Protein AF-A0A453LE48-F1 (afdb_monomer_lite)

Foldseek 3Di:
DCCVPPVPVLVVVLVVLVVVLVVCVVDAWALVVDVVSVVVCPPPHHADLGCLLVSLVSLLVSCVSPVDCVSVVVCVVCVVVSCLVPPDCDDDPNDCNVVSVVSVVVVVVVDPDDPDDD

Sequence (118 aa):
VFRDGDREYAELLLDSAKKAFEFADSHRGAYSDDMDLRAGGCPFYCDFNGYQDELLWGAAWLRRASGDDTFREYIQNNGKTLGAEDSINEFGWDNKHAGLNVLISKVQKLLPSTLFHF

Secondary structure (DSSP, 8-state):
-GGGT-HHHHHHHHHHHHHHHHHHHHS-S-GGGSHHHHHHHTTTS--SS-SHHHHHHHHHHHHHHH--THHHHHHHHHTTTTTTT------SSS--HHHHHHHHHHHHTTS-S-S---

Structure (mmCIF, N/CA/C/O backbone):
data_AF-A0A453LE48-F1
#
_entry.id   AF-A0A453LE48-F1
#
loop_
_atom_site.group_PDB
_atom_site.id
_atom_site.type_symbol
_atom_site.label_atom_id
_atom_site.label_alt_id
_atom_site.label_comp_id
_atom_site.label_asym_id
_atom_site.label_entity_id
_atom_site.label_seq_id
_atom_site.pdbx_PDB_ins_code
_atom_site.Cartn_x
_atom_site.Cartn_y
_atom_site.Cartn_z
_atom_site.occupancy
_atom_site.B_iso_or_equiv
_atom_site.auth_seq_id
_atom_site.auth_comp_id
_atom_site.auth_asym_id
_atom_site.auth_atom_id
_atom_site.pdbx_PDB_model_num
ATOM 1 N N . VAL A 1 1 ? -17.922 1.192 0.971 1.00 95.00 1 VAL A N 1
ATOM 2 C CA . VAL A 1 1 ? -18.620 0.593 -0.186 1.00 95.00 1 VAL A CA 1
ATOM 3 C C . VAL A 1 1 ? -19.479 -0.564 0.290 1.00 95.00 1 VAL A C 1
ATOM 5 O O . VAL A 1 1 ? -20.659 -0.339 0.471 1.00 95.00 1 VAL A O 1
ATOM 8 N N . PHE A 1 2 ? -18.913 -1.731 0.608 1.00 97.38 2 PHE A N 1
ATOM 9 C CA . PHE A 1 2 ? -19.718 -2.911 0.965 1.00 97.38 2 PHE A CA 1
ATOM 10 C C . PHE A 1 2 ? -20.222 -2.955 2.409 1.00 97.38 2 PHE A C 1
ATOM 12 O O . PHE A 1 2 ? -21.187 -3.649 2.668 1.00 97.38 2 PHE A O 1
ATOM 19 N N . ARG A 1 3 ? -19.644 -2.174 3.330 1.00 95.12 3 ARG A N 1
ATOM 20 C CA . ARG A 1 3 ? -19.969 -2.223 4.768 1.00 95.12 3 ARG A CA 1
ATOM 21 C C . ARG A 1 3 ? -21.468 -2.245 5.099 1.00 95.12 3 ARG A C 1
ATOM 23 O O . ARG A 1 3 ? -21.854 -2.988 5.993 1.00 95.12 3 ARG A O 1
ATOM 30 N N . ASP A 1 4 ? -22.274 -1.453 4.393 1.00 96.56 4 ASP A N 1
ATOM 31 C CA . ASP A 1 4 ? -23.707 -1.311 4.684 1.00 96.56 4 ASP A CA 1
ATOM 32 C C . ASP A 1 4 ? -24.583 -2.310 3.905 1.00 96.56 4 ASP A C 1
ATOM 34 O O . ASP A 1 4 ? -25.720 -2.555 4.296 1.00 96.56 4 ASP A O 1
ATOM 38 N N . GLY A 1 5 ? -24.071 -2.881 2.807 1.00 97.31 5 GLY A N 1
ATOM 39 C CA . GLY A 1 5 ? -24.812 -3.810 1.942 1.00 97.31 5 GLY A CA 1
ATOM 40 C C . GLY A 1 5 ? -24.450 -5.282 2.147 1.00 97.31 5 GLY A C 1
ATOM 41 O O . GLY A 1 5 ? -25.304 -6.147 1.996 1.00 97.31 5 GLY A O 1
ATOM 42 N N . ASP A 1 6 ? -23.198 -5.556 2.507 1.00 98.12 6 ASP A N 1
ATOM 43 C CA . ASP A 1 6 ? -22.658 -6.881 2.793 1.00 98.12 6 ASP A CA 1
ATOM 44 C C . ASP A 1 6 ? -21.465 -6.747 3.751 1.00 98.12 6 ASP A C 1
ATOM 46 O O . ASP A 1 6 ? -20.325 -6.453 3.365 1.00 98.12 6 ASP A O 1
ATOM 50 N N . ARG A 1 7 ? -21.755 -6.900 5.044 1.00 97.69 7 ARG A N 1
ATOM 51 C CA . ARG A 1 7 ? -20.763 -6.688 6.098 1.00 97.69 7 ARG A CA 1
ATOM 52 C C . ARG A 1 7 ? -19.733 -7.811 6.167 1.00 97.69 7 ARG A C 1
ATOM 54 O O . ARG A 1 7 ? -18.561 -7.511 6.365 1.00 97.69 7 ARG A O 1
ATOM 61 N N . GLU A 1 8 ? -20.150 -9.056 5.959 1.00 98.38 8 GLU A N 1
ATOM 62 C CA . GLU A 1 8 ? -19.253 -10.215 5.981 1.00 98.38 8 GLU A CA 1
ATOM 63 C C . GLU A 1 8 ? -18.238 -10.126 4.836 1.00 98.38 8 GLU A C 1
ATOM 65 O O . GLU A 1 8 ? -17.033 -10.260 5.052 1.00 98.38 8 GLU A O 1
ATOM 70 N N . TYR A 1 9 ? -18.694 -9.765 3.634 1.00 98.38 9 TYR A N 1
ATOM 71 C CA . TYR A 1 9 ? -17.788 -9.546 2.513 1.00 98.38 9 TYR A CA 1
ATOM 72 C C . TYR A 1 9 ? -16.849 -8.352 2.744 1.00 98.38 9 TYR A C 1
ATOM 74 O O . TYR A 1 9 ? -15.662 -8.413 2.421 1.00 98.38 9 TYR A O 1
ATOM 82 N N . ALA A 1 10 ? -17.342 -7.263 3.345 1.00 98.50 10 ALA A N 1
ATOM 83 C CA . ALA A 1 10 ? -16.499 -6.120 3.689 1.00 98.50 10 ALA A CA 1
ATOM 84 C C . ALA A 1 10 ? -15.397 -6.474 4.708 1.00 98.50 10 ALA A C 1
ATOM 86 O O . ALA A 1 10 ? -14.279 -5.968 4.585 1.00 98.50 10 ALA A O 1
ATOM 87 N N . GLU A 1 11 ? -15.703 -7.320 5.694 1.00 98.25 11 GLU A N 1
ATOM 88 C CA . GLU A 1 11 ? -14.741 -7.829 6.679 1.00 98.25 11 GLU A CA 1
ATOM 89 C C . GLU A 1 11 ? -13.699 -8.739 6.004 1.00 98.25 11 GLU A C 1
ATOM 91 O O . GLU A 1 11 ? -12.499 -8.509 6.165 1.00 98.25 11 GLU A O 1
ATOM 96 N N . LEU A 1 12 ? -14.127 -9.656 5.127 1.00 98.56 12 LEU A N 1
ATOM 97 C CA . LEU A 1 12 ? -13.228 -10.506 4.334 1.00 98.56 12 LEU A CA 1
ATOM 98 C C . LEU A 1 12 ? -12.238 -9.695 3.478 1.00 98.56 12 LEU A C 1
ATOM 100 O O . LEU A 1 12 ? -11.046 -10.022 3.409 1.00 98.56 12 LEU A O 1
ATOM 104 N N . LEU A 1 13 ? -12.717 -8.633 2.822 1.00 98.62 13 LEU A N 1
ATOM 105 C CA . LEU A 1 13 ? -11.871 -7.744 2.022 1.00 98.62 13 LEU A CA 1
ATOM 106 C C . LEU A 1 13 ? -10.863 -6.986 2.891 1.00 98.62 13 LEU A C 1
ATOM 108 O O . LEU A 1 13 ? -9.701 -6.858 2.502 1.00 98.62 13 LEU A O 1
ATOM 112 N N . LEU A 1 14 ? -11.286 -6.492 4.058 1.00 98.56 14 LEU A N 1
ATOM 113 C CA . LEU A 1 14 ? -10.400 -5.773 4.972 1.00 98.56 14 LEU A CA 1
ATOM 114 C C . LEU A 1 14 ? -9.291 -6.683 5.514 1.00 98.56 14 LEU A C 1
ATOM 116 O O . LEU A 1 14 ? -8.131 -6.274 5.538 1.00 98.56 14 LEU A O 1
ATOM 120 N N . ASP A 1 15 ? -9.623 -7.913 5.901 1.00 98.62 15 ASP A N 1
ATOM 121 C CA . ASP A 1 15 ? -8.641 -8.877 6.403 1.00 98.62 15 ASP A CA 1
ATOM 122 C C . ASP A 1 15 ? -7.646 -9.296 5.319 1.00 98.62 15 ASP A C 1
ATOM 124 O O . ASP A 1 15 ? -6.440 -9.368 5.564 1.00 98.62 15 ASP A O 1
ATOM 128 N N . SER A 1 16 ? -8.130 -9.513 4.095 1.00 98.62 16 SER A N 1
ATOM 129 C CA . SER A 1 16 ? -7.270 -9.787 2.939 1.00 98.62 16 SER A CA 1
ATOM 130 C C . SER A 1 16 ? -6.324 -8.618 2.646 1.00 98.62 16 SER A C 1
ATOM 132 O O . SER A 1 16 ? -5.133 -8.829 2.422 1.00 98.62 16 SER A O 1
ATOM 134 N N . ALA A 1 17 ? -6.827 -7.381 2.709 1.00 98.69 17 ALA A N 1
ATOM 135 C CA . ALA A 1 17 ? -6.023 -6.184 2.481 1.00 98.69 17 ALA A CA 1
ATOM 136 C C . ALA A 1 17 ? -4.925 -6.003 3.543 1.00 98.69 17 ALA A C 1
ATOM 138 O O . ALA A 1 17 ? -3.800 -5.648 3.199 1.00 98.69 17 ALA A O 1
ATOM 139 N N . LYS A 1 18 ? -5.219 -6.293 4.819 1.00 98.75 18 LYS A N 1
ATOM 140 C CA . LYS A 1 18 ? -4.216 -6.262 5.896 1.00 98.75 18 LYS A CA 1
ATOM 141 C C . LYS A 1 18 ? -3.085 -7.262 5.651 1.00 98.75 18 LYS A C 1
ATOM 143 O O . LYS A 1 18 ? -1.926 -6.885 5.766 1.00 98.75 18 LYS A O 1
ATOM 148 N N . LYS A 1 19 ? -3.411 -8.498 5.253 1.00 98.75 19 LYS A N 1
ATOM 149 C CA . LYS A 1 19 ? -2.409 -9.532 4.931 1.00 98.75 19 LYS A CA 1
ATOM 150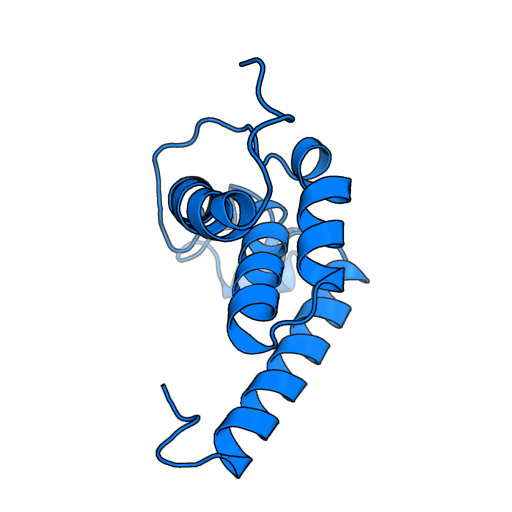 C C . LYS A 1 19 ? -1.534 -9.139 3.742 1.00 98.75 19 LYS A C 1
ATOM 152 O O . LYS A 1 19 ? -0.326 -9.332 3.783 1.00 98.75 19 LYS A O 1
ATOM 157 N N . ALA A 1 20 ? -2.135 -8.575 2.693 1.00 98.62 20 ALA A N 1
ATOM 158 C CA . ALA A 1 20 ? -1.390 -8.098 1.529 1.00 98.62 20 ALA A CA 1
ATOM 159 C C . ALA A 1 20 ? -0.424 -6.960 1.900 1.00 98.62 20 ALA A C 1
ATOM 161 O O . ALA A 1 20 ? 0.721 -6.958 1.458 1.00 98.62 20 ALA A O 1
ATOM 162 N N . PHE A 1 21 ? -0.868 -6.025 2.745 1.00 98.56 21 PHE A N 1
ATOM 163 C CA . PHE A 1 21 ? -0.017 -4.950 3.248 1.00 98.56 21 PHE A CA 1
ATOM 164 C C . PHE A 1 21 ? 1.125 -5.472 4.123 1.00 98.56 21 PHE A C 1
ATOM 166 O O . PHE A 1 21 ? 2.266 -5.084 3.913 1.00 98.56 21 PHE A O 1
ATOM 173 N N . GLU A 1 22 ? 0.839 -6.375 5.064 1.00 98.44 22 GLU A N 1
ATOM 174 C CA . GLU A 1 22 ? 1.862 -6.995 5.913 1.00 98.44 22 GLU A CA 1
ATOM 175 C C . GLU A 1 22 ? 2.916 -7.724 5.074 1.00 98.44 22 GLU A C 1
ATOM 177 O O . GLU A 1 22 ? 4.113 -7.579 5.319 1.00 98.44 22 GLU A O 1
ATOM 182 N N . PHE A 1 23 ? 2.491 -8.459 4.045 1.00 98.31 23 PHE A N 1
ATOM 183 C CA . PHE A 1 23 ? 3.404 -9.095 3.101 1.00 98.31 23 PHE A CA 1
ATOM 184 C C . PHE A 1 23 ? 4.300 -8.069 2.390 1.00 98.31 23 PHE A C 1
ATOM 186 O O . PHE A 1 23 ? 5.519 -8.228 2.403 1.00 98.31 23 PHE A O 1
ATOM 193 N N . ALA A 1 24 ? 3.716 -7.006 1.828 1.00 97.81 24 ALA A N 1
ATOM 194 C CA . ALA A 1 24 ? 4.462 -5.969 1.116 1.00 97.81 24 ALA A CA 1
ATOM 195 C C . ALA A 1 24 ? 5.447 -5.216 2.028 1.00 97.81 24 ALA A C 1
ATOM 197 O O . ALA A 1 24 ? 6.584 -4.957 1.642 1.00 97.81 24 ALA A O 1
ATOM 198 N N . ASP A 1 25 ? 5.037 -4.892 3.256 1.00 97.56 25 ASP A N 1
ATOM 199 C CA . ASP A 1 25 ? 5.878 -4.158 4.204 1.00 97.56 25 ASP A CA 1
ATOM 200 C C . ASP A 1 25 ? 7.010 -5.016 4.789 1.00 97.56 25 ASP A C 1
ATOM 202 O O . ASP A 1 25 ? 8.088 -4.496 5.083 1.00 97.56 25 ASP A O 1
ATOM 206 N N . SER A 1 26 ? 6.792 -6.328 4.929 1.00 97.81 26 SER A N 1
ATOM 207 C CA . SER A 1 26 ? 7.813 -7.278 5.397 1.00 97.81 26 SER A CA 1
ATOM 208 C C . SER A 1 26 ? 8.798 -7.709 4.303 1.00 97.81 26 SER A C 1
ATOM 210 O O . SER A 1 26 ? 9.924 -8.088 4.623 1.00 97.81 26 SER A O 1
ATOM 212 N N . HIS A 1 27 ? 8.412 -7.613 3.028 1.00 96.62 27 HIS A N 1
ATOM 213 C CA . HIS A 1 27 ? 9.219 -8.008 1.867 1.00 96.62 27 HIS A CA 1
ATOM 214 C C . HIS A 1 27 ? 9.354 -6.840 0.888 1.00 96.62 27 HIS A C 1
ATOM 216 O O . HIS A 1 27 ? 8.818 -6.852 -0.217 1.00 96.62 27 HIS A O 1
ATOM 222 N N . ARG A 1 28 ? 10.066 -5.802 1.326 1.00 95.44 28 ARG A N 1
ATOM 223 C CA . ARG A 1 28 ? 10.190 -4.548 0.583 1.00 95.44 28 ARG A CA 1
ATOM 224 C C . ARG A 1 28 ? 11.069 -4.693 -0.662 1.00 95.44 28 ARG A C 1
ATOM 226 O O . ARG A 1 28 ? 12.222 -5.110 -0.560 1.00 95.44 28 ARG A O 1
ATOM 233 N N . GLY A 1 29 ? 10.538 -4.273 -1.803 1.00 94.69 29 GLY A N 1
ATOM 234 C CA . GLY A 1 29 ? 11.211 -4.274 -3.099 1.00 94.69 29 GLY A CA 1
ATOM 235 C C . GLY A 1 29 ? 10.228 -3.921 -4.208 1.00 94.69 29 GLY A C 1
ATOM 236 O O . GLY A 1 29 ? 9.026 -4.165 -4.075 1.00 94.69 29 GLY A O 1
ATOM 237 N N . ALA A 1 30 ? 10.731 -3.329 -5.288 1.00 93.69 30 ALA A N 1
ATOM 238 C CA . ALA A 1 30 ? 9.929 -3.134 -6.484 1.00 93.69 30 ALA A CA 1
ATOM 239 C C . ALA A 1 30 ? 9.655 -4.505 -7.100 1.00 93.69 30 ALA A C 1
ATOM 241 O O . ALA A 1 30 ? 10.540 -5.361 -7.149 1.00 93.69 30 ALA A O 1
ATOM 242 N N . TYR A 1 31 ? 8.452 -4.724 -7.635 1.00 92.75 31 TYR A N 1
ATOM 243 C CA . TYR A 1 31 ? 8.175 -5.993 -8.318 1.00 92.75 31 TYR A CA 1
ATOM 244 C C . TYR A 1 31 ? 9.160 -6.202 -9.481 1.00 92.75 31 TYR A C 1
ATOM 246 O O . TYR A 1 31 ? 9.517 -7.329 -9.809 1.00 92.75 31 TYR A O 1
ATOM 254 N N . SER A 1 32 ? 9.596 -5.098 -10.099 1.00 92.94 32 SER A N 1
ATOM 255 C CA . SER A 1 32 ? 10.472 -5.120 -11.261 1.00 92.94 32 SER A CA 1
ATOM 256 C C . SER A 1 32 ? 11.961 -5.283 -10.932 1.00 92.94 32 SER A C 1
ATOM 258 O O . SER A 1 32 ? 12.760 -5.396 -11.863 1.00 92.94 32 SER A O 1
ATOM 260 N N . ASP A 1 33 ? 12.325 -5.337 -9.644 1.00 92.94 33 ASP A N 1
ATOM 261 C CA . ASP A 1 33 ? 13.665 -5.748 -9.206 1.00 92.94 33 ASP A CA 1
ATOM 262 C C . ASP A 1 33 ? 13.914 -7.233 -9.527 1.00 92.94 33 ASP A C 1
ATOM 264 O O . ASP A 1 33 ? 15.047 -7.646 -9.781 1.00 92.94 33 ASP A O 1
ATOM 268 N N . ASP A 1 34 ? 12.847 -8.036 -9.559 1.00 94.12 34 ASP A N 1
ATOM 269 C CA . ASP A 1 34 ? 12.874 -9.405 -10.058 1.00 94.12 34 ASP A CA 1
ATOM 270 C C . ASP A 1 34 ? 12.722 -9.409 -11.588 1.00 94.12 34 ASP A C 1
ATOM 272 O O . ASP A 1 34 ? 11.755 -8.887 -12.151 1.00 94.12 34 ASP A O 1
ATOM 276 N N . MET A 1 35 ? 13.691 -10.012 -12.278 1.00 93.06 35 MET A N 1
ATOM 277 C CA . MET A 1 35 ? 13.745 -10.019 -13.741 1.00 9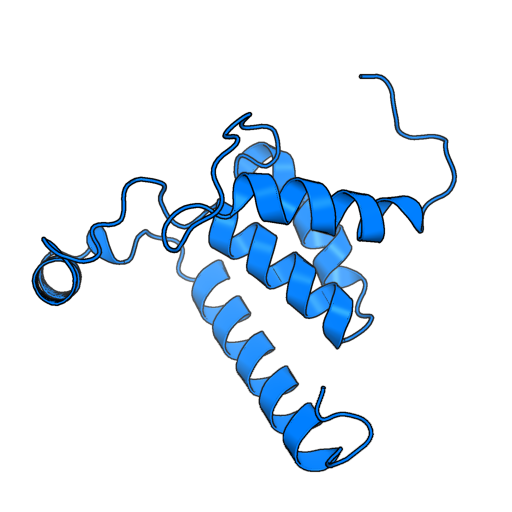3.06 35 MET A CA 1
ATOM 278 C C . MET A 1 35 ? 12.603 -10.808 -14.391 1.00 93.06 35 MET A C 1
ATOM 280 O O . MET A 1 35 ? 12.145 -10.420 -15.470 1.00 93.06 35 MET A O 1
ATOM 284 N N . ASP A 1 36 ? 12.133 -11.880 -13.753 1.00 94.56 36 ASP A N 1
ATOM 285 C CA . ASP A 1 36 ? 11.046 -12.707 -14.273 1.00 94.56 36 ASP A CA 1
ATOM 286 C C . ASP A 1 36 ? 9.706 -11.986 -14.094 1.00 94.56 36 ASP A C 1
ATOM 288 O O . ASP A 1 36 ? 8.892 -11.930 -15.023 1.00 94.56 36 ASP A O 1
ATOM 292 N N . LEU A 1 37 ? 9.496 -11.348 -12.937 1.00 93.56 37 LEU A N 1
ATOM 293 C CA . LEU A 1 37 ? 8.304 -10.530 -12.705 1.00 93.56 37 LEU A CA 1
ATOM 294 C C . LEU A 1 37 ? 8.288 -9.292 -13.608 1.00 93.56 37 LEU A C 1
ATOM 296 O O . LEU A 1 37 ? 7.260 -8.982 -14.218 1.00 93.56 37 LEU A O 1
ATOM 300 N N . ARG A 1 38 ? 9.433 -8.617 -13.769 1.00 94.12 38 ARG A N 1
ATOM 301 C CA . ARG A 1 38 ? 9.590 -7.477 -14.681 1.00 94.12 38 ARG A CA 1
ATOM 302 C C . ARG A 1 38 ? 9.207 -7.837 -16.109 1.00 94.12 38 ARG A C 1
ATOM 304 O O . ARG A 1 38 ? 8.505 -7.057 -16.751 1.00 94.12 38 ARG A O 1
ATOM 311 N N . ALA A 1 39 ? 9.644 -8.995 -16.604 1.00 94.25 39 ALA A N 1
ATOM 312 C CA . ALA A 1 39 ? 9.326 -9.454 -17.955 1.00 94.25 39 ALA A CA 1
ATOM 313 C C . ALA A 1 39 ? 7.820 -9.699 -18.166 1.00 94.25 39 ALA A C 1
ATOM 315 O O . ALA A 1 39 ? 7.336 -9.600 -19.293 1.00 94.25 39 ALA A O 1
ATOM 316 N N . GLY A 1 40 ? 7.072 -9.986 -17.095 1.00 93.31 40 GLY A N 1
ATOM 317 C CA . GLY A 1 40 ? 5.618 -10.137 -17.137 1.00 93.31 40 GLY A CA 1
ATOM 318 C C . GLY A 1 40 ? 4.840 -8.816 -17.210 1.00 93.31 40 GLY A C 1
ATOM 319 O O . GLY A 1 40 ? 3.725 -8.803 -17.729 1.00 93.31 40 GLY A O 1
ATOM 320 N N . GLY A 1 41 ? 5.404 -7.712 -16.706 1.00 90.50 41 GLY A N 1
ATOM 321 C CA . GLY A 1 41 ? 4.737 -6.402 -16.656 1.00 90.50 41 GLY A CA 1
ATOM 322 C C . GLY A 1 41 ? 5.252 -5.385 -17.679 1.00 90.50 41 GLY A C 1
ATOM 323 O O . GLY A 1 41 ? 4.473 -4.694 -18.338 1.00 90.50 41 GLY A O 1
ATOM 324 N N . CYS A 1 42 ? 6.566 -5.284 -17.846 1.00 91.69 42 CYS A N 1
ATOM 325 C CA . CYS A 1 42 ? 7.228 -4.338 -18.744 1.00 91.69 42 CYS A CA 1
ATOM 326 C C . CYS A 1 42 ? 7.353 -4.958 -20.159 1.00 91.69 42 CYS A C 1
ATOM 328 O O . CYS A 1 42 ? 7.700 -6.132 -20.263 1.00 91.69 42 CYS A O 1
ATOM 330 N N . PRO A 1 43 ? 7.072 -4.234 -21.268 1.00 92.62 43 PRO A N 1
ATOM 331 C CA . PRO A 1 43 ? 7.099 -2.777 -21.417 1.00 92.62 43 PRO A CA 1
ATOM 332 C C . PRO A 1 43 ? 5.780 -2.031 -21.139 1.00 92.62 43 PRO A C 1
ATOM 334 O O . PRO A 1 43 ? 5.721 -0.829 -21.380 1.00 92.62 43 PRO A O 1
ATOM 337 N N . PHE A 1 44 ? 4.719 -2.695 -20.671 1.00 92.81 44 PHE A N 1
ATOM 338 C CA . PHE A 1 44 ? 3.398 -2.062 -20.529 1.00 92.81 44 PHE A CA 1
ATOM 339 C C . PHE A 1 44 ? 3.191 -1.373 -19.174 1.00 92.81 44 PHE A C 1
ATOM 341 O O . PHE A 1 44 ? 2.636 -0.280 -19.121 1.00 92.81 44 PHE A O 1
ATOM 348 N N . TYR A 1 45 ? 3.668 -1.997 -18.098 1.00 91.94 45 TYR A N 1
ATOM 349 C CA . TYR A 1 45 ? 3.531 -1.536 -16.716 1.00 91.94 45 TYR A CA 1
ATOM 350 C C . TYR A 1 45 ? 4.881 -1.560 -16.001 1.00 91.94 45 TYR A C 1
ATOM 352 O O . TYR A 1 45 ? 5.046 -2.230 -14.989 1.00 91.94 45 TYR A O 1
ATOM 360 N N . CYS A 1 46 ? 5.885 -0.880 -16.546 1.00 91.31 46 CYS A N 1
ATOM 361 C CA . CYS A 1 46 ? 7.213 -0.834 -15.9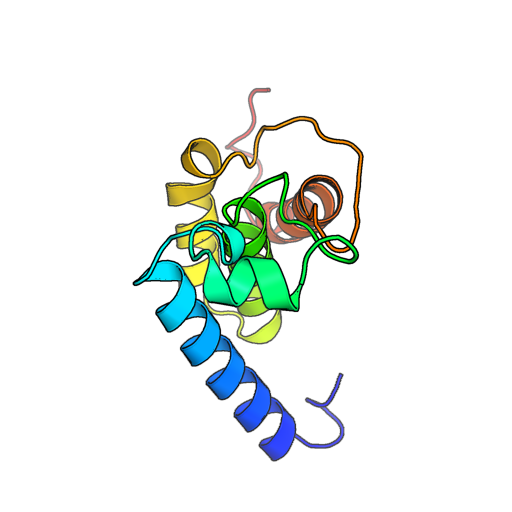33 1.00 91.31 46 CYS A CA 1
ATOM 362 C C . CYS A 1 46 ? 7.207 0.035 -14.672 1.00 91.31 46 CYS A C 1
ATOM 364 O O . CYS A 1 46 ? 6.814 1.192 -14.753 1.00 91.31 46 CYS A O 1
ATOM 366 N N . ASP A 1 47 ?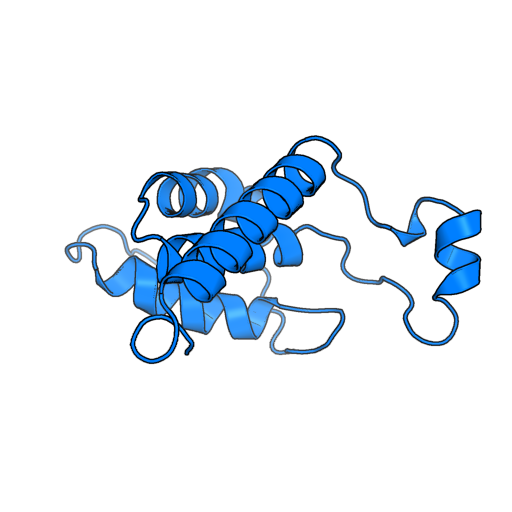 7.662 -0.513 -13.552 1.00 88.69 47 ASP A N 1
ATOM 367 C CA . ASP A 1 47 ? 7.833 0.245 -12.311 1.00 88.69 47 ASP A CA 1
ATOM 368 C C . ASP A 1 47 ? 8.993 1.242 -12.460 1.00 88.69 47 ASP A C 1
ATOM 370 O O . ASP A 1 47 ? 10.117 0.846 -12.805 1.00 88.69 47 ASP A O 1
ATOM 374 N N . PHE A 1 48 ? 8.694 2.530 -12.269 1.00 86.88 48 PHE A N 1
ATOM 375 C CA . PHE A 1 48 ? 9.680 3.613 -12.309 1.00 86.88 48 PHE A CA 1
ATOM 376 C C . PHE A 1 48 ? 9.837 4.343 -10.974 1.00 86.88 48 PHE A C 1
ATOM 378 O O . PHE A 1 48 ? 10.878 4.971 -10.763 1.00 86.88 48 PHE A O 1
ATOM 385 N N . ASN A 1 49 ? 8.835 4.277 -10.096 1.00 83.69 49 ASN A N 1
ATOM 386 C CA . ASN A 1 49 ? 8.811 5.031 -8.838 1.00 83.69 49 ASN A CA 1
ATOM 387 C C . ASN A 1 49 ? 9.137 4.172 -7.611 1.00 83.69 49 ASN A C 1
ATOM 389 O O . ASN A 1 49 ? 9.418 4.718 -6.544 1.00 83.69 49 ASN A O 1
ATOM 393 N N . GLY A 1 50 ? 9.175 2.852 -7.771 1.00 90.19 50 GLY A N 1
ATOM 394 C CA . GLY A 1 50 ? 9.363 1.894 -6.700 1.00 90.19 50 GLY A CA 1
ATOM 395 C C . GLY A 1 50 ? 8.042 1.492 -6.049 1.00 90.19 50 GLY A C 1
ATOM 396 O O . GLY A 1 50 ? 7.000 1.410 -6.685 1.00 90.19 50 GLY A O 1
ATOM 397 N N . TYR A 1 51 ? 8.119 1.181 -4.757 1.00 93.75 51 TYR A N 1
ATOM 398 C CA . TYR A 1 51 ? 7.012 0.650 -3.952 1.00 93.75 51 TYR A CA 1
ATOM 399 C C . TYR A 1 51 ? 6.661 1.551 -2.755 1.00 93.75 51 TYR A C 1
ATOM 401 O O . TYR A 1 51 ? 5.791 1.232 -1.936 1.00 93.75 51 TYR A O 1
ATOM 409 N N . GLN A 1 52 ? 7.428 2.620 -2.550 1.00 94.12 52 GLN A N 1
ATOM 410 C CA . GLN A 1 52 ? 7.412 3.412 -1.329 1.00 94.12 52 GLN A CA 1
ATOM 411 C C . GLN A 1 52 ? 6.084 4.162 -1.178 1.00 94.12 52 GLN A C 1
ATOM 413 O O . GLN A 1 52 ? 5.472 4.133 -0.102 1.00 94.12 52 GLN A O 1
ATOM 418 N N . ASP A 1 53 ? 5.596 4.776 -2.254 1.00 91.06 53 ASP A N 1
ATOM 419 C CA . ASP A 1 53 ? 4.312 5.463 -2.261 1.00 91.06 53 ASP A CA 1
ATOM 420 C C . ASP A 1 53 ? 3.128 4.494 -2.220 1.00 91.06 53 ASP A C 1
ATOM 422 O O . ASP A 1 53 ? 2.106 4.820 -1.609 1.00 91.06 53 ASP A O 1
ATOM 426 N N . GLU A 1 54 ? 3.266 3.274 -2.744 1.00 95.56 54 GLU A N 1
ATOM 427 C CA . GLU A 1 54 ? 2.291 2.191 -2.593 1.00 95.56 54 GLU A CA 1
ATOM 428 C C . GLU A 1 54 ? 2.111 1.800 -1.126 1.00 95.56 54 GLU A C 1
ATOM 430 O O . GLU A 1 54 ? 0.971 1.623 -0.686 1.00 95.56 54 GLU A O 1
ATOM 435 N N . LEU A 1 55 ? 3.195 1.697 -0.347 1.00 96.88 55 LEU A N 1
ATOM 436 C CA . LEU A 1 55 ? 3.111 1.394 1.086 1.00 96.88 55 LEU A CA 1
ATOM 437 C C . LEU A 1 55 ? 2.377 2.504 1.842 1.00 96.88 55 LEU A C 1
ATOM 439 O O . LEU A 1 55 ? 1.447 2.238 2.609 1.00 96.88 55 LEU A O 1
ATOM 443 N N . LEU A 1 56 ? 2.729 3.765 1.595 1.00 94.00 56 LEU A N 1
ATOM 444 C CA . LEU A 1 56 ? 2.045 4.892 2.229 1.00 94.00 56 LEU A CA 1
ATOM 445 C C . LEU A 1 56 ? 0.567 4.970 1.815 1.00 94.00 56 LEU A C 1
ATOM 447 O O . LEU A 1 56 ? -0.310 5.212 2.652 1.00 94.00 56 LEU A O 1
ATOM 451 N N . TRP A 1 57 ? 0.268 4.708 0.542 1.00 94.94 57 TRP A N 1
ATOM 452 C CA . TRP A 1 57 ? -1.091 4.662 0.008 1.00 94.94 57 TRP A CA 1
ATOM 453 C C . TRP A 1 57 ? -1.918 3.529 0.621 1.00 94.94 57 TRP A C 1
ATOM 455 O O . TRP A 1 57 ? -3.054 3.753 1.055 1.00 94.94 57 TRP A O 1
ATOM 465 N N . GLY A 1 58 ? -1.344 2.329 0.715 1.00 96.62 58 GLY A N 1
ATOM 466 C CA . GLY A 1 58 ? -1.958 1.159 1.335 1.00 96.62 58 GLY A CA 1
ATOM 467 C C . GLY A 1 58 ? -2.286 1.399 2.806 1.00 96.62 58 GLY A C 1
ATOM 468 O O . GLY A 1 58 ? -3.431 1.198 3.220 1.00 96.62 58 GLY A O 1
ATOM 469 N N . ALA A 1 59 ? -1.331 1.927 3.577 1.00 96.50 59 ALA A N 1
ATOM 470 C CA . ALA A 1 59 ? -1.546 2.289 4.977 1.00 96.50 59 ALA A CA 1
ATOM 471 C C . ALA A 1 59 ? -2.672 3.328 5.126 1.00 96.50 59 ALA A C 1
ATOM 473 O O . ALA A 1 59 ? -3.547 3.193 5.986 1.00 96.50 59 ALA A O 1
ATOM 474 N N . ALA A 1 60 ? -2.719 4.338 4.253 1.00 94.12 60 ALA A N 1
ATOM 475 C CA . ALA A 1 60 ? -3.748 5.373 4.310 1.00 94.12 60 ALA A CA 1
ATOM 476 C C . ALA A 1 60 ? -5.156 4.816 4.022 1.00 94.12 60 ALA A C 1
ATOM 478 O O . ALA A 1 60 ? -6.124 5.179 4.705 1.00 94.12 60 ALA A O 1
ATOM 479 N N . TRP A 1 61 ? -5.287 3.894 3.063 1.00 96.12 61 TRP A N 1
ATOM 480 C CA . TRP A 1 61 ? -6.550 3.193 2.808 1.00 96.12 61 TRP A CA 1
ATOM 481 C C . TRP A 1 61 ? -6.948 2.255 3.936 1.00 96.12 61 TRP A C 1
ATOM 483 O O . TRP A 1 61 ? -8.120 2.252 4.322 1.00 96.12 61 TRP A O 1
ATOM 493 N N . LEU A 1 62 ? -5.997 1.508 4.499 1.00 97.56 62 LEU A N 1
ATOM 494 C CA . LEU A 1 62 ? -6.253 0.641 5.641 1.00 97.56 62 LEU A CA 1
ATOM 495 C C . LEU A 1 62 ? -6.723 1.455 6.842 1.00 97.56 62 LEU A C 1
ATOM 497 O O . LEU A 1 62 ? -7.781 1.135 7.376 1.00 97.56 62 LEU A O 1
ATOM 501 N N . ARG A 1 63 ? -6.072 2.580 7.180 1.00 95.06 63 ARG A N 1
ATOM 502 C CA . ARG A 1 63 ? -6.545 3.496 8.236 1.00 95.06 63 ARG A CA 1
ATOM 503 C C . ARG A 1 63 ? -7.975 3.968 7.993 1.00 95.06 63 ARG A C 1
ATOM 505 O O . ARG A 1 63 ? -8.774 4.043 8.932 1.00 95.06 63 ARG A O 1
ATOM 512 N N . ARG A 1 64 ? -8.299 4.334 6.748 1.00 93.00 64 ARG A N 1
ATOM 513 C CA . ARG A 1 64 ? -9.640 4.800 6.364 1.00 93.00 64 ARG A CA 1
ATOM 514 C C . ARG A 1 64 ? -10.681 3.689 6.491 1.00 93.00 64 ARG A C 1
ATOM 516 O O . ARG A 1 64 ? -11.809 3.964 6.897 1.00 93.00 64 ARG A O 1
ATOM 523 N N . ALA A 1 65 ? -10.327 2.463 6.120 1.00 95.38 65 ALA A N 1
ATOM 524 C CA . ALA A 1 65 ? -11.230 1.325 6.149 1.00 95.38 65 ALA A CA 1
ATOM 525 C C . ALA A 1 65 ? -11.412 0.779 7.571 1.00 95.38 65 ALA A C 1
ATOM 527 O O . ALA A 1 65 ? -12.547 0.607 7.999 1.00 95.38 65 ALA A O 1
ATOM 528 N N . SER A 1 66 ? -10.346 0.535 8.326 1.00 95.81 66 SER A N 1
ATOM 529 C CA . SER A 1 66 ? -10.423 -0.115 9.639 1.00 95.81 66 SER A CA 1
ATOM 530 C C . SER A 1 66 ? -10.738 0.839 10.788 1.00 95.81 66 SER A C 1
ATOM 532 O O . SER A 1 66 ? -11.317 0.414 11.781 1.00 95.81 66 SER A O 1
ATOM 534 N N . GLY A 1 67 ? -10.348 2.113 10.684 1.00 93.75 67 GLY A N 1
ATOM 535 C CA . GLY A 1 67 ? -10.313 3.001 11.846 1.00 93.75 67 GLY A CA 1
ATOM 536 C C . GLY A 1 67 ? -9.071 2.823 12.734 1.00 93.75 67 GLY A C 1
ATOM 537 O O . GLY A 1 67 ? -8.920 3.575 13.689 1.00 93.75 67 GLY A O 1
ATOM 538 N N . ASP A 1 68 ? -8.199 1.865 12.413 1.00 95.25 68 ASP A N 1
ATOM 539 C CA . ASP A 1 68 ? -7.053 1.446 13.223 1.00 95.25 68 ASP A CA 1
ATOM 540 C C . ASP A 1 68 ? -5.887 2.432 13.105 1.00 95.25 68 ASP A C 1
ATOM 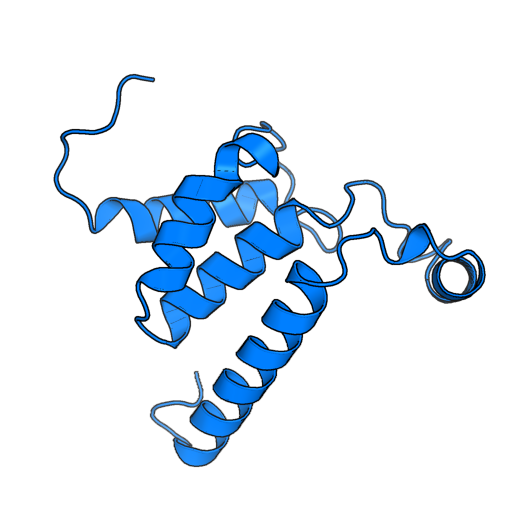542 O O . ASP A 1 68 ? -5.329 2.647 12.027 1.00 95.25 68 ASP A O 1
ATOM 546 N N . ASP A 1 69 ? -5.535 3.032 14.235 1.00 94.00 69 ASP A N 1
ATOM 547 C CA . ASP A 1 69 ? -4.543 4.092 14.346 1.00 94.00 69 ASP A CA 1
ATOM 548 C C . ASP A 1 69 ? -3.096 3.640 14.134 1.00 94.00 69 ASP A C 1
ATOM 550 O O . ASP A 1 69 ? -2.254 4.481 13.814 1.00 94.00 69 ASP A O 1
ATOM 554 N N . THR A 1 70 ? -2.815 2.339 14.187 1.00 96.25 70 THR A N 1
ATOM 555 C CA . THR A 1 70 ? -1.483 1.796 13.876 1.00 96.25 70 THR A CA 1
ATOM 556 C C . THR A 1 70 ? -1.036 2.153 12.456 1.00 96.25 70 THR A C 1
ATOM 558 O O . THR A 1 70 ? 0.119 2.506 12.232 1.00 96.25 70 THR A O 1
ATOM 561 N N . PHE A 1 71 ? -1.957 2.184 11.487 1.00 95.25 71 PHE A N 1
ATOM 562 C CA . PHE A 1 71 ? -1.652 2.609 10.117 1.00 95.25 71 PHE A CA 1
ATOM 563 C C . PHE A 1 71 ? -1.392 4.115 9.999 1.00 95.25 71 PHE A C 1
ATOM 565 O O . PHE A 1 71 ? -0.644 4.548 9.125 1.00 95.25 71 PHE A O 1
ATOM 572 N N . ARG A 1 72 ? -1.979 4.936 10.881 1.00 90.06 72 ARG A N 1
ATOM 573 C CA . ARG A 1 72 ? -1.630 6.363 10.959 1.00 90.06 72 ARG A CA 1
ATOM 574 C C . ARG A 1 72 ? -0.208 6.522 11.488 1.00 90.06 72 ARG A C 1
ATOM 576 O O . ARG A 1 72 ? 0.565 7.280 10.913 1.00 90.06 72 ARG A O 1
ATOM 583 N N . GLU A 1 73 ? 0.125 5.815 12.561 1.00 93.00 73 GLU A N 1
ATOM 584 C CA . GLU A 1 73 ? 1.472 5.821 13.141 1.00 93.00 73 GLU A CA 1
ATOM 585 C C . GLU A 1 73 ? 2.505 5.314 12.134 1.00 93.00 73 GLU A C 1
ATOM 587 O O . GLU A 1 73 ? 3.566 5.914 11.991 1.00 93.00 73 GLU A O 1
ATOM 592 N N . TYR A 1 74 ? 2.163 4.287 11.351 1.00 95.38 74 TYR A N 1
ATOM 593 C CA . TYR A 1 74 ? 2.989 3.816 10.246 1.00 95.38 74 TYR A CA 1
ATOM 594 C C . TYR A 1 74 ? 3.317 4.943 9.259 1.00 95.38 74 TYR A C 1
ATOM 596 O O . TYR A 1 74 ? 4.489 5.159 8.956 1.00 95.38 74 TYR A O 1
ATOM 604 N N . ILE A 1 75 ? 2.314 5.697 8.793 1.00 91.69 75 ILE A N 1
ATOM 605 C CA . ILE A 1 75 ? 2.518 6.823 7.866 1.00 91.69 75 ILE A CA 1
ATOM 606 C C . ILE A 1 75 ? 3.380 7.913 8.508 1.00 91.69 75 ILE A C 1
ATOM 608 O O . ILE A 1 75 ? 4.261 8.454 7.852 1.00 91.69 75 ILE A O 1
ATOM 612 N N . GLN A 1 76 ? 3.162 8.232 9.785 1.00 88.69 76 GLN A N 1
ATOM 613 C CA . GLN A 1 76 ? 3.947 9.253 10.486 1.00 88.69 76 GLN A CA 1
ATOM 614 C C . GLN A 1 76 ? 5.415 8.841 10.649 1.00 88.69 76 GLN A C 1
ATOM 616 O O . GLN A 1 76 ? 6.309 9.654 10.430 1.00 88.69 76 GLN A O 1
ATOM 621 N N . ASN A 1 77 ? 5.661 7.575 10.987 1.00 92.38 77 ASN A N 1
ATOM 622 C CA . ASN A 1 77 ? 7.002 7.058 11.245 1.00 92.38 77 ASN A CA 1
ATOM 623 C C . ASN A 1 77 ? 7.787 6.776 9.958 1.00 92.38 77 ASN A C 1
ATOM 625 O O . ASN A 1 77 ? 9.006 6.917 9.947 1.00 92.38 77 ASN A O 1
ATOM 629 N N . ASN A 1 78 ? 7.104 6.381 8.880 1.00 91.88 78 ASN A N 1
ATOM 630 C CA . ASN A 1 78 ? 7.745 5.996 7.621 1.00 91.88 78 ASN A CA 1
ATOM 631 C C . ASN A 1 78 ? 7.640 7.070 6.532 1.00 91.88 78 ASN A C 1
ATOM 633 O O . ASN A 1 78 ? 8.393 7.003 5.568 1.00 91.88 78 ASN A O 1
ATOM 637 N N . GLY A 1 79 ? 6.749 8.057 6.666 1.00 87.12 79 GLY A N 1
ATOM 638 C CA . GLY A 1 79 ? 6.408 9.011 5.607 1.00 87.12 79 GLY A CA 1
ATOM 639 C C . GLY A 1 79 ? 7.625 9.690 4.996 1.00 87.12 79 GLY A C 1
ATOM 640 O O . GLY A 1 79 ? 7.825 9.621 3.790 1.00 87.12 79 GLY A O 1
ATOM 641 N N . LYS A 1 80 ? 8.499 10.260 5.829 1.00 85.12 80 LYS A N 1
ATOM 642 C CA . LYS A 1 80 ? 9.727 10.906 5.350 1.00 85.12 80 LYS A CA 1
ATOM 643 C C . LYS A 1 80 ? 10.674 9.931 4.641 1.00 85.12 80 LYS A C 1
ATOM 645 O O . LYS A 1 80 ? 11.267 10.275 3.628 1.00 85.12 80 LYS A O 1
ATOM 650 N N . THR A 1 81 ? 10.829 8.720 5.174 1.00 88.25 81 THR A N 1
ATOM 651 C CA . THR A 1 81 ? 11.722 7.694 4.610 1.00 88.25 81 THR A CA 1
ATOM 652 C C . THR A 1 81 ? 11.183 7.107 3.306 1.00 88.25 81 THR A C 1
ATOM 654 O O . THR A 1 81 ? 11.969 6.700 2.457 1.00 88.25 81 THR A O 1
ATOM 657 N N . LEU A 1 82 ? 9.861 7.070 3.145 1.00 87.25 82 LEU A N 1
ATOM 658 C CA . LEU A 1 82 ? 9.160 6.537 1.978 1.00 87.25 82 LEU A CA 1
ATOM 659 C C . LEU A 1 82 ? 8.725 7.636 0.988 1.00 87.25 82 LEU A C 1
ATOM 661 O O . LEU A 1 82 ? 7.831 7.402 0.187 1.00 87.25 82 LEU A O 1
ATOM 665 N N . GLY A 1 83 ? 9.321 8.831 1.045 1.00 82.62 83 GLY A N 1
ATOM 666 C CA . GLY A 1 83 ? 9.103 9.857 0.019 1.00 82.62 83 GLY A CA 1
ATOM 667 C C . GLY A 1 83 ? 7.768 10.604 0.107 1.00 82.62 83 GLY A C 1
ATOM 668 O O . GLY A 1 83 ? 7.348 11.228 -0.855 1.00 82.62 83 GLY A O 1
ATOM 669 N N . ALA A 1 84 ? 7.086 10.633 1.258 1.00 74.12 84 ALA A N 1
ATOM 670 C CA . ALA A 1 84 ? 5.817 11.368 1.402 1.00 74.12 84 ALA A CA 1
ATOM 671 C C . ALA A 1 84 ? 5.925 12.876 1.083 1.00 74.12 84 ALA A C 1
ATOM 673 O O . ALA A 1 84 ? 4.913 13.519 0.812 1.00 74.12 84 ALA A O 1
ATOM 674 N N . GLU A 1 85 ? 7.131 13.442 1.164 1.00 71.94 85 GLU A N 1
ATOM 675 C CA . GLU A 1 85 ? 7.432 14.845 0.854 1.00 71.94 85 GLU A CA 1
ATOM 676 C C . GLU A 1 85 ? 7.824 15.060 -0.620 1.00 71.94 85 GLU A C 1
ATOM 678 O O . GLU A 1 85 ? 7.993 16.206 -1.048 1.00 71.94 85 GLU A O 1
ATOM 683 N N . ASP A 1 86 ? 7.943 13.989 -1.411 1.00 76.38 86 ASP A N 1
ATOM 684 C CA . ASP A 1 86 ? 8.307 14.086 -2.817 1.00 76.38 86 ASP A CA 1
ATOM 685 C C . ASP A 1 86 ? 7.177 14.777 -3.586 1.00 76.38 86 ASP A C 1
ATOM 687 O O . ASP A 1 86 ? 6.025 14.337 -3.649 1.00 76.38 86 ASP A O 1
ATOM 691 N N . SER A 1 87 ? 7.512 15.935 -4.157 1.00 64.94 87 SER A N 1
ATOM 692 C CA . SER A 1 87 ? 6.553 16.830 -4.814 1.00 64.94 87 SER A CA 1
ATOM 693 C C . SER A 1 87 ? 6.249 16.400 -6.251 1.00 64.94 87 SER A C 1
ATOM 695 O O . SER A 1 87 ? 6.422 17.151 -7.212 1.00 64.94 87 SER A O 1
ATOM 697 N N . ILE A 1 88 ? 5.775 15.165 -6.402 1.00 73.50 88 ILE A N 1
ATOM 698 C CA . ILE A 1 88 ? 5.308 14.635 -7.679 1.00 73.50 88 ILE A CA 1
ATOM 699 C C . ILE A 1 88 ? 3.802 14.887 -7.785 1.00 73.50 88 ILE A C 1
ATOM 701 O O . ILE A 1 88 ? 2.994 14.357 -7.025 1.00 73.50 88 ILE A O 1
ATOM 705 N N . ASN A 1 89 ? 3.414 15.729 -8.745 1.00 70.25 89 ASN A N 1
ATOM 706 C CA . ASN A 1 89 ? 2.018 16.127 -8.967 1.00 70.25 89 ASN A CA 1
ATOM 707 C C . ASN A 1 89 ? 1.231 15.132 -9.841 1.00 70.25 89 ASN A C 1
ATOM 709 O O . ASN A 1 89 ? 0.149 15.460 -10.330 1.00 70.25 89 ASN A O 1
ATOM 713 N N . GLU A 1 90 ? 1.768 13.934 -10.056 1.00 78.06 90 GLU A N 1
ATOM 714 C CA . GLU A 1 90 ? 1.133 12.883 -10.841 1.00 78.06 90 GLU A CA 1
ATOM 715 C C . GLU A 1 90 ? 0.406 11.889 -9.931 1.00 78.06 90 GLU A C 1
ATOM 717 O O . GLU A 1 90 ? 0.878 11.521 -8.855 1.00 78.06 90 GLU A O 1
ATOM 722 N N . PHE A 1 91 ? -0.776 11.464 -10.373 1.00 87.06 91 PHE A N 1
ATOM 723 C CA . PHE A 1 91 ? -1.481 10.330 -9.799 1.00 87.06 91 PHE A CA 1
ATOM 724 C C . PHE A 1 91 ? -1.820 9.360 -10.919 1.00 87.06 91 PHE A C 1
ATOM 726 O O . PHE A 1 91 ? -2.529 9.710 -11.865 1.00 87.06 91 PHE A O 1
ATOM 733 N N . GLY A 1 92 ? -1.332 8.137 -10.791 1.00 88.12 92 GLY A N 1
ATOM 734 C CA . GLY A 1 92 ? -1.462 7.119 -11.811 1.00 88.12 92 GLY A CA 1
ATOM 735 C C . GLY A 1 92 ? -1.252 5.725 -11.253 1.00 88.12 92 GLY A C 1
ATOM 736 O O . GLY A 1 92 ? -1.179 5.492 -10.045 1.00 88.12 92 GLY A O 1
ATOM 737 N N . TRP A 1 93 ? -1.169 4.772 -12.170 1.00 90.62 93 TRP A N 1
ATOM 738 C CA . TRP A 1 93 ? -0.980 3.371 -11.821 1.00 90.62 93 TRP A CA 1
ATOM 739 C C . TRP A 1 93 ? 0.379 3.129 -11.135 1.00 90.62 93 TRP A C 1
ATOM 741 O O . TRP A 1 93 ? 0.436 2.305 -10.230 1.00 90.62 93 TRP A O 1
ATOM 751 N N . ASP A 1 94 ? 1.412 3.899 -11.497 1.00 87.56 94 ASP A N 1
ATOM 752 C CA . ASP A 1 94 ? 2.794 3.813 -10.987 1.00 87.56 94 ASP A CA 1
ATOM 753 C C . ASP A 1 94 ? 3.105 4.856 -9.902 1.00 87.56 94 ASP A C 1
ATOM 755 O O . ASP A 1 94 ? 4.103 4.743 -9.218 1.00 87.56 94 ASP A O 1
ATOM 759 N N . ASN A 1 95 ? 2.273 5.895 -9.730 1.00 88.31 95 ASN A N 1
ATOM 760 C CA . ASN A 1 95 ? 2.558 6.977 -8.777 1.00 88.31 95 ASN A CA 1
ATOM 761 C C . ASN A 1 95 ? 1.332 7.366 -7.947 1.00 88.31 95 ASN A C 1
ATOM 763 O O . ASN A 1 95 ? 0.277 7.696 -8.498 1.00 88.31 95 ASN A O 1
ATOM 767 N N . LYS A 1 96 ? 1.459 7.349 -6.622 1.00 88.69 96 LYS A N 1
ATOM 768 C CA . LYS A 1 96 ? 0.394 7.644 -5.658 1.00 88.69 96 LYS A CA 1
ATOM 769 C C . LYS A 1 96 ? 0.595 8.959 -4.911 1.00 88.69 96 LYS A C 1
ATOM 771 O O . LYS A 1 96 ? -0.323 9.339 -4.186 1.00 88.69 96 LYS A O 1
ATOM 776 N N . HIS A 1 97 ? 1.698 9.688 -5.096 1.00 84.19 97 HIS A N 1
ATOM 777 C CA . HIS A 1 97 ? 2.060 10.865 -4.288 1.00 84.19 97 HIS A CA 1
ATOM 778 C C . HIS A 1 97 ? 0.959 11.934 -4.248 1.00 84.19 97 HIS A C 1
ATOM 780 O O . HIS A 1 97 ? 0.522 12.345 -3.169 1.00 84.19 97 HIS A O 1
ATOM 786 N N . ALA A 1 98 ? 0.417 12.338 -5.403 1.00 82.44 98 ALA A N 1
ATOM 787 C CA . ALA A 1 98 ? -0.651 13.341 -5.431 1.00 82.44 98 ALA A CA 1
ATOM 788 C C . ALA A 1 98 ? -1.938 12.856 -4.726 1.00 82.44 98 ALA A C 1
ATOM 790 O O . ALA A 1 98 ? -2.601 13.627 -4.024 1.00 82.44 98 ALA A O 1
ATOM 791 N N . GLY A 1 99 ? -2.274 11.567 -4.845 1.00 82.75 99 GLY A N 1
ATOM 792 C CA . GLY A 1 99 ? -3.401 10.956 -4.133 1.00 82.75 99 GLY A CA 1
ATOM 793 C C . GLY A 1 99 ? -3.157 10.861 -2.626 1.00 82.75 99 GLY A C 1
ATOM 794 O O . GLY A 1 99 ? -4.047 11.167 -1.823 1.00 82.75 99 GLY A O 1
ATOM 795 N N . LEU A 1 100 ? -1.939 10.489 -2.240 1.00 82.25 100 LEU A N 1
ATOM 796 C CA . LEU A 1 100 ? -1.491 10.384 -0.863 1.00 82.25 100 LEU A CA 1
ATOM 797 C C . LEU A 1 100 ? -1.566 11.738 -0.156 1.00 82.25 100 LEU A C 1
ATOM 799 O O . LEU A 1 100 ? -2.152 11.814 0.920 1.00 82.25 100 LEU A O 1
ATOM 803 N N . ASN A 1 101 ? -1.092 12.813 -0.785 1.00 77.62 101 ASN A N 1
ATOM 804 C CA . ASN A 1 101 ? -1.171 14.173 -0.245 1.00 77.62 101 ASN A CA 1
ATOM 805 C C . ASN A 1 101 ? -2.613 14.566 0.107 1.00 77.62 101 ASN A C 1
ATOM 807 O O . ASN A 1 101 ? -2.897 15.070 1.199 1.00 77.62 101 ASN A O 1
ATOM 811 N N . VAL A 1 102 ? -3.570 14.255 -0.772 1.00 80.00 102 VAL A N 1
ATOM 812 C CA . VAL A 1 102 ? -4.994 14.498 -0.504 1.00 80.00 102 VAL A CA 1
ATOM 813 C C . VAL A 1 102 ? -5.513 13.605 0.624 1.00 80.00 102 VAL A C 1
ATOM 815 O O . VAL A 1 102 ? -6.242 14.086 1.498 1.00 80.00 102 VAL A O 1
ATOM 818 N N . LEU A 1 103 ? -5.176 12.314 0.628 1.00 75.12 103 LEU A N 1
ATOM 819 C CA . LEU A 1 103 ? -5.705 11.355 1.596 1.00 75.12 103 LEU A CA 1
ATOM 820 C C . LEU A 1 103 ? -5.126 11.576 3.001 1.00 75.12 103 LEU A C 1
ATOM 822 O O . LEU A 1 103 ? -5.898 11.664 3.959 1.00 75.12 103 LEU A O 1
ATOM 826 N N . ILE A 1 104 ? -3.811 11.776 3.119 1.00 72.25 104 ILE A N 1
ATOM 827 C CA . ILE A 1 104 ? -3.132 12.144 4.366 1.00 72.25 104 ILE A CA 1
ATOM 828 C C . ILE A 1 104 ? -3.675 13.470 4.882 1.00 72.25 104 ILE A C 1
ATOM 830 O O . ILE A 1 104 ? -3.988 13.543 6.064 1.00 72.25 104 ILE A O 1
ATOM 834 N N . SER A 1 105 ? -3.912 14.487 4.041 1.00 72.56 105 SER A N 1
ATOM 835 C CA . SER A 1 105 ? -4.501 15.750 4.524 1.00 72.56 105 SER A CA 1
ATOM 836 C C . SER A 1 105 ? -5.841 15.548 5.249 1.00 72.56 105 SER A C 1
ATOM 838 O O . SER A 1 105 ? -6.172 16.298 6.165 1.00 72.56 105 SER A O 1
ATOM 840 N N . LYS A 1 106 ? -6.617 14.517 4.881 1.00 65.75 106 LYS A N 1
ATOM 841 C CA . LYS A 1 106 ? -7.883 14.164 5.541 1.00 65.75 106 LYS A CA 1
ATOM 842 C C . LYS A 1 106 ? -7.677 13.317 6.797 1.00 65.75 106 LYS A C 1
ATOM 844 O O . LYS A 1 106 ? -8.453 13.467 7.734 1.00 65.75 106 LYS A O 1
ATOM 849 N N . VAL A 1 107 ? -6.659 12.455 6.824 1.00 60.84 107 VAL A N 1
ATOM 850 C CA . VAL A 1 107 ? -6.276 11.663 8.010 1.00 60.84 107 VAL A CA 1
ATOM 851 C C . VAL A 1 107 ? -5.654 12.563 9.088 1.00 60.84 107 VAL A C 1
ATOM 853 O O . VAL A 1 107 ? -5.987 12.441 10.261 1.00 60.84 107 VAL A O 1
ATOM 856 N N . GLN A 1 108 ? -4.819 13.518 8.685 1.00 58.44 108 GLN A N 1
ATOM 857 C CA . GLN A 1 108 ? -4.091 14.458 9.536 1.00 58.44 108 GLN A CA 1
ATOM 858 C C . GLN A 1 108 ? -4.997 15.572 10.088 1.00 58.44 108 GLN A C 1
ATOM 860 O O . GLN A 1 108 ? -4.820 15.989 11.227 1.00 58.44 108 GLN A O 1
ATOM 865 N N . LYS A 1 109 ? -6.026 16.013 9.341 1.00 53.00 109 LYS A N 1
ATOM 866 C CA . LYS A 1 109 ? -7.064 16.953 9.832 1.00 53.00 109 LYS A CA 1
ATOM 867 C C . LYS A 1 109 ? -7.882 16.427 11.021 1.00 53.00 109 LYS A C 1
ATOM 869 O O . LYS A 1 109 ? -8.650 17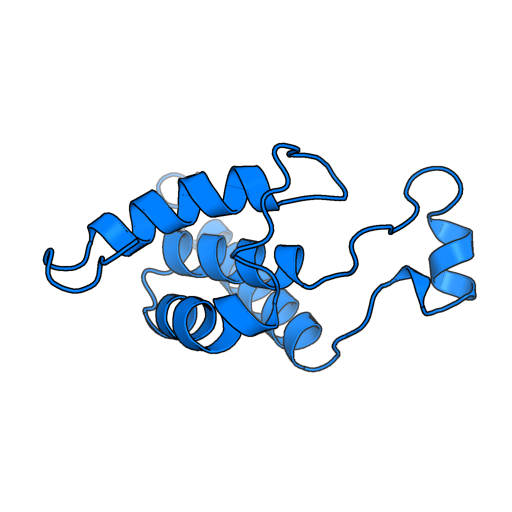.187 11.600 1.00 53.00 109 LYS A O 1
ATOM 874 N N . LEU A 1 110 ? -7.732 15.153 11.386 1.00 50.06 110 LEU A N 1
ATOM 875 C CA . LEU A 1 110 ? -8.310 14.569 12.600 1.00 50.06 110 LEU A CA 1
ATOM 876 C C . LEU A 1 110 ? -7.408 14.757 13.842 1.00 50.06 110 LEU A C 1
ATOM 878 O O . LEU A 1 110 ? -7.719 14.211 14.897 1.00 50.06 110 LEU A O 1
ATOM 882 N N . LEU A 1 111 ? -6.318 15.532 13.738 1.00 45.62 111 LEU A N 1
ATOM 883 C CA . LEU A 1 111 ? -5.436 15.931 14.842 1.00 45.62 111 LEU A CA 1
ATOM 884 C C . LEU A 1 111 ? -5.609 17.429 15.190 1.00 45.62 111 LEU A C 1
ATOM 886 O O . LEU A 1 111 ? -5.854 18.236 14.290 1.00 45.62 111 LEU A O 1
ATOM 890 N N . PRO A 1 112 ? -5.450 17.834 16.467 1.00 37.00 112 PRO A N 1
ATOM 891 C CA . PRO A 1 112 ? -5.393 19.243 16.845 1.00 37.00 112 PRO A CA 1
ATOM 892 C C . PRO A 1 112 ? -4.159 19.950 16.254 1.00 37.00 112 PRO A C 1
ATOM 894 O O . PRO A 1 112 ? -3.096 19.361 16.077 1.00 37.00 112 PRO A O 1
ATOM 897 N N . SER A 1 113 ? -4.333 21.236 15.956 1.00 45.03 113 SER A N 1
ATOM 898 C CA . SER A 1 113 ? -3.562 22.103 15.050 1.00 45.03 113 SER A CA 1
ATOM 899 C C . SER A 1 113 ? -2.090 22.405 15.393 1.00 45.03 113 SER A C 1
ATOM 901 O O . SER A 1 113 ? -1.557 23.398 14.906 1.00 45.03 113 SER A O 1
ATOM 903 N N . THR A 1 114 ? -1.408 21.630 16.233 1.00 43.03 114 THR A N 1
ATOM 904 C CA . THR A 1 114 ? -0.109 22.028 16.817 1.00 43.03 114 THR A CA 1
ATOM 905 C C . THR A 1 114 ? 1.138 21.476 16.124 1.00 43.03 114 THR A C 1
ATOM 907 O O . THR A 1 114 ? 2.241 21.696 16.613 1.00 43.03 114 THR A O 1
ATOM 910 N N . LEU A 1 115 ? 1.012 20.812 14.973 1.00 40.62 115 LEU A N 1
ATOM 911 C CA . LEU A 1 115 ? 2.144 20.176 14.279 1.00 40.62 115 LEU A CA 1
ATOM 912 C C . LEU A 1 115 ? 2.266 20.600 12.810 1.00 40.62 115 LEU A C 1
ATOM 914 O O . LEU A 1 115 ? 2.402 19.760 11.928 1.00 40.62 115 LEU A O 1
ATOM 918 N N . PHE A 1 116 ? 2.237 21.908 12.540 1.00 42.59 116 PHE A N 1
ATOM 919 C CA . PHE A 1 116 ? 2.676 22.434 11.246 1.00 42.59 116 PHE A CA 1
ATOM 920 C C . PHE A 1 116 ? 3.514 23.704 11.423 1.00 42.59 116 PHE A C 1
ATOM 922 O O . PHE A 1 116 ? 3.003 24.773 11.756 1.00 42.59 116 PHE A O 1
ATOM 929 N N . HIS A 1 117 ? 4.814 23.580 11.179 1.00 33.22 117 HIS A N 1
ATOM 930 C CA . HIS A 1 117 ? 5.581 24.611 10.489 1.00 33.22 117 HIS A CA 1
ATOM 931 C C . HIS A 1 117 ? 6.056 23.962 9.191 1.00 33.22 117 HIS A C 1
ATOM 933 O O . HIS A 1 117 ? 6.882 23.051 9.230 1.00 33.22 117 HIS A O 1
ATOM 939 N N . PHE A 1 118 ? 5.428 24.372 8.089 1.00 42.22 118 PHE A N 1
ATOM 940 C CA . PHE A 1 118 ? 6.059 24.341 6.774 1.00 42.22 118 PHE A CA 1
ATOM 941 C C . PHE A 1 118 ? 7.066 25.490 6.706 1.00 42.22 118 PHE A C 1
ATOM 943 O O . PHE A 1 118 ? 6.766 26.546 7.316 1.00 42.22 118 PHE A O 1
#

pLDDT: mean 86.42, std 15.76, range [33.22, 98.75]

Radius of gyration: 15.71 Å; chains: 1; bounding box: 39×37×38 Å

InterPro domains:
  IPR001701 Glycoside hydrolase family 9 [PF00759] (1-110)
  IPR008928 Six-hairpin glycosidase superfamily [SSF48208] (1-114)
  IPR012341 Six-hairpin glycosidase-like superfamily [G3DSA:1.50.10.10] (1-114)

Organism: Aegilops tauschii subsp. strangulata (NCBI:txid200361)